Protein AF-A0A3P6DDL0-F1 (afdb_monomer_lite)

Secondary structure (DSSP, 8-state):
-----------------------------EEEE--EEEEE-TTS-EEEEE-SSS--EEEEGGG--SHHHHHHHHHHHHT-TT-----------SSS------

Sequence (102 aa):
MSCIRYGEGGKGMADGGCSVSSIEGVHDSYIVVISGRWIMYDTGDWDFKLDSDRMGRAVYAKLITSVEDLKRAIIESYGLVGMSVAVEMSYWLGEHGSCLCW

Structure (mmCIF, N/CA/C/O backbone):
data_AF-A0A3P6DDL0-F1
#
_entry.id   AF-A0A3P6DDL0-F1
#
loop_
_atom_site.group_PDB
_atom_site.id
_atom_site.type_symbol
_atom_site.label_atom_id
_atom_site.label_alt_id
_atom_site.label_comp_id
_atom_site.label_asym_id
_atom_site.label_entity_id
_atom_site.label_seq_id
_atom_site.pdbx_PDB_ins_code
_atom_site.Cartn_x
_atom_site.Cartn_y
_atom_site.Cartn_z
_atom_site.occupancy
_atom_site.B_iso_or_equiv
_atom_site.auth_seq_id
_atom_site.auth_comp_id
_atom_site.auth_asym_id
_atom_site.auth_atom_id
_atom_site.pdbx_PDB_model_num
ATOM 1 N N . MET A 1 1 ? 9.423 -41.107 -8.666 1.00 34.22 1 MET A N 1
ATOM 2 C CA . MET A 1 1 ? 8.170 -41.822 -9.013 1.00 34.22 1 MET A CA 1
ATOM 3 C C . MET A 1 1 ? 7.540 -41.139 -10.223 1.00 34.22 1 MET A C 1
ATOM 5 O O . MET A 1 1 ? 7.954 -40.032 -10.535 1.00 34.22 1 MET A O 1
ATOM 9 N N . SER A 1 2 ? 6.603 -41.798 -10.907 1.00 37.34 2 SER A N 1
ATOM 10 C CA . SER A 1 2 ? 5.844 -41.272 -12.060 1.00 37.34 2 SER A CA 1
ATOM 11 C C . SER A 1 2 ? 4.345 -41.279 -11.703 1.00 37.34 2 SER A C 1
ATOM 13 O O . SER A 1 2 ? 3.981 -41.941 -10.735 1.00 37.34 2 SER A O 1
ATOM 15 N N . CYS A 1 3 ? 3.419 -40.624 -12.404 1.00 36.41 3 CYS A N 1
ATOM 16 C CA . CYS A 1 3 ? 3.471 -39.977 -13.728 1.00 36.41 3 CYS A CA 1
ATOM 17 C C . CYS A 1 3 ? 2.780 -38.575 -13.643 1.00 36.41 3 CYS A C 1
ATOM 19 O O . CYS A 1 3 ? 2.974 -37.946 -12.611 1.00 36.41 3 CYS A O 1
ATOM 21 N N . ILE A 1 4 ? 2.070 -37.916 -14.579 1.00 38.78 4 ILE A N 1
ATOM 22 C CA . ILE A 1 4 ? 1.335 -38.221 -15.830 1.00 38.78 4 ILE A CA 1
ATOM 23 C C . ILE A 1 4 ? 1.471 -37.014 -16.794 1.00 38.78 4 ILE A C 1
ATOM 25 O O . ILE A 1 4 ? 1.610 -35.881 -16.344 1.00 38.78 4 ILE A O 1
ATOM 29 N N . ARG A 1 5 ? 1.398 -37.239 -18.118 1.00 44.91 5 ARG A N 1
ATOM 30 C CA . ARG A 1 5 ? 1.067 -36.197 -19.117 1.00 44.91 5 ARG A CA 1
ATOM 31 C C . ARG A 1 5 ? -0.402 -36.332 -19.522 1.00 44.91 5 ARG A C 1
ATOM 33 O O . ARG A 1 5 ? -0.843 -37.454 -19.754 1.00 44.91 5 ARG A O 1
ATOM 40 N N . TYR A 1 6 ? -1.087 -35.217 -19.753 1.00 37.88 6 TYR A N 1
ATOM 41 C CA . TYR A 1 6 ? -2.182 -35.170 -20.729 1.00 37.88 6 TYR A CA 1
ATOM 42 C C . TYR A 1 6 ? -1.668 -34.559 -22.034 1.00 37.88 6 TYR A C 1
ATOM 44 O O . TYR A 1 6 ? -0.701 -33.795 -22.024 1.00 37.88 6 TYR A O 1
ATOM 52 N N . GLY A 1 7 ? -2.289 -34.910 -23.158 1.00 37.75 7 GLY A N 1
ATOM 53 C CA . GLY A 1 7 ? -1.947 -34.337 -24.452 1.00 37.75 7 GLY A CA 1
ATOM 54 C C . GLY A 1 7 ? -2.881 -34.796 -25.564 1.00 37.75 7 GLY A C 1
ATOM 55 O O . GLY A 1 7 ? -3.273 -35.958 -25.615 1.00 37.75 7 GLY A O 1
ATOM 56 N N . GLU A 1 8 ? -3.163 -33.874 -26.476 1.00 39.97 8 GLU A N 1
ATOM 57 C CA . GLU A 1 8 ? -3.700 -34.126 -27.811 1.00 39.97 8 GLU A CA 1
ATOM 58 C C . GLU A 1 8 ? -2.810 -33.396 -28.829 1.00 39.97 8 GLU A C 1
ATOM 60 O O . GLU A 1 8 ? -2.149 -32.414 -28.490 1.00 39.97 8 GLU A O 1
ATOM 65 N N . GLY A 1 9 ? -2.764 -33.889 -30.069 1.00 36.38 9 GLY A N 1
ATOM 66 C CA . GLY A 1 9 ? -1.785 -33.459 -31.075 1.00 36.38 9 GLY A CA 1
ATOM 67 C C . GLY A 1 9 ? -0.522 -34.327 -31.043 1.00 36.38 9 GLY A C 1
ATOM 68 O O . GLY A 1 9 ? 0.276 -34.277 -30.112 1.00 36.38 9 GLY A O 1
ATOM 69 N N . GLY A 1 10 ? -0.361 -35.181 -32.056 1.00 37.81 10 GLY A N 1
ATOM 70 C CA . GLY A 1 10 ? 0.707 -36.183 -32.098 1.00 37.81 10 GLY A CA 1
ATOM 71 C C . GLY A 1 10 ? 1.898 -35.832 -32.996 1.00 37.81 10 GLY A C 1
ATOM 72 O O . GLY A 1 10 ? 1.894 -34.829 -33.702 1.00 37.81 10 GLY A O 1
ATOM 73 N N . LYS A 1 11 ? 2.838 -36.792 -33.047 1.00 41.75 11 LYS A N 1
ATOM 74 C CA . LYS A 1 11 ? 3.977 -36.937 -33.983 1.00 41.75 11 LYS A CA 1
ATOM 75 C C . LYS A 1 11 ? 5.277 -36.187 -33.634 1.00 41.75 11 LYS A C 1
ATOM 77 O O . LYS A 1 11 ? 5.423 -35.003 -33.898 1.00 41.75 11 LYS A O 1
ATOM 82 N N . GLY A 1 12 ? 6.289 -36.968 -33.236 1.00 37.31 12 GLY A N 1
ATOM 83 C CA . GLY A 1 12 ? 7.705 -36.626 -33.433 1.00 37.31 12 GLY A CA 1
ATOM 84 C C . GLY A 1 12 ? 8.404 -35.942 -32.259 1.00 37.31 12 GLY A C 1
ATOM 85 O O . GLY A 1 12 ? 8.797 -34.788 -32.370 1.00 37.31 12 GLY A O 1
ATOM 86 N N . MET A 1 13 ? 8.634 -36.674 -31.165 1.00 38.62 13 MET A N 1
ATOM 87 C CA . MET A 1 13 ? 9.568 -36.231 -30.127 1.00 38.62 13 MET A CA 1
ATOM 88 C C . MET A 1 13 ? 10.984 -36.663 -30.536 1.00 38.62 13 MET A C 1
ATOM 90 O O . MET A 1 13 ? 11.307 -37.845 -30.479 1.00 38.62 13 MET A O 1
ATOM 94 N N . ALA A 1 14 ? 11.784 -35.714 -31.021 1.00 42.19 14 ALA A N 1
ATOM 95 C CA . ALA A 1 14 ? 13.230 -35.869 -31.157 1.00 42.19 14 ALA A CA 1
ATOM 96 C C . ALA A 1 14 ? 13.902 -35.313 -29.895 1.00 42.19 14 ALA A C 1
ATOM 98 O O . ALA A 1 14 ? 13.415 -34.328 -29.336 1.00 42.19 14 ALA A O 1
ATOM 99 N N . ASP A 1 15 ? 15.022 -35.901 -29.474 1.00 47.34 15 ASP A N 1
ATOM 100 C CA . ASP A 1 15 ? 15.719 -35.553 -28.226 1.00 47.34 15 ASP A CA 1
ATOM 101 C C . ASP A 1 15 ? 16.551 -34.258 -28.338 1.00 47.34 15 ASP A C 1
ATOM 103 O O . ASP A 1 15 ? 17.739 -34.202 -28.016 1.00 47.34 15 ASP A O 1
ATOM 107 N N . GLY A 1 16 ? 15.912 -33.182 -28.802 1.00 42.97 16 GLY A N 1
ATOM 108 C CA . GLY A 1 16 ? 16.408 -31.822 -28.640 1.00 42.97 16 GLY A CA 1
ATOM 109 C C . GLY A 1 16 ? 16.289 -31.431 -27.172 1.00 42.97 16 GLY A C 1
ATOM 110 O O . GLY A 1 16 ? 15.189 -31.172 -26.687 1.00 42.97 16 GLY A O 1
ATOM 111 N N . GLY A 1 17 ? 17.414 -31.429 -26.455 1.00 40.47 17 GLY A N 1
ATOM 112 C CA . GLY A 1 17 ? 17.436 -31.096 -25.034 1.00 40.47 17 GLY A CA 1
ATOM 113 C C . GLY A 1 17 ? 16.827 -29.721 -24.767 1.00 40.47 17 GLY A C 1
ATOM 114 O O . GLY A 1 17 ? 17.103 -28.767 -25.493 1.00 40.47 17 GLY A O 1
ATOM 115 N N . CYS A 1 18 ? 16.022 -29.612 -23.706 1.00 38.03 18 CYS A N 1
ATOM 116 C CA . CYS A 1 18 ? 15.458 -28.340 -23.268 1.00 38.03 18 CYS A CA 1
ATOM 117 C C . CYS A 1 18 ? 16.564 -27.409 -22.757 1.00 38.03 18 CYS A C 1
ATOM 119 O O . CYS A 1 18 ? 16.779 -27.274 -21.551 1.00 38.03 18 CYS A O 1
ATOM 121 N N . SER A 1 19 ? 17.209 -26.692 -23.677 1.00 44.84 19 SER A N 1
ATOM 122 C CA . SER A 1 19 ? 17.639 -25.333 -23.397 1.00 44.84 19 SER A CA 1
ATOM 123 C C . SER A 1 19 ? 16.393 -24.565 -22.967 1.00 44.84 19 SER A C 1
ATOM 125 O O . SER A 1 19 ? 15.589 -24.150 -23.804 1.00 44.84 19 SER A O 1
ATOM 127 N N . VAL A 1 20 ? 16.212 -24.411 -21.656 1.00 44.56 20 VAL A N 1
ATOM 128 C CA . VAL A 1 20 ? 15.305 -23.406 -21.115 1.00 44.56 20 VAL A CA 1
ATOM 129 C C . VAL A 1 20 ? 15.925 -22.070 -21.497 1.00 44.56 20 VAL A C 1
ATOM 131 O O . VAL A 1 20 ? 16.752 -21.519 -20.775 1.00 44.56 20 VAL A O 1
ATOM 134 N N . SER A 1 21 ? 15.570 -21.578 -22.683 1.00 45.47 21 SER A N 1
ATOM 135 C CA . SER A 1 21 ? 15.692 -20.165 -22.992 1.00 45.47 21 SER A CA 1
ATOM 136 C C . SER A 1 21 ? 14.898 -19.454 -21.909 1.00 45.47 21 SER A C 1
ATOM 138 O O . SER A 1 21 ? 13.671 -19.589 -21.878 1.00 45.47 21 SER A O 1
ATOM 140 N N . SER A 1 22 ? 15.590 -18.771 -20.996 1.00 50.16 22 SER A N 1
ATOM 141 C CA . SER A 1 22 ? 14.949 -17.900 -20.022 1.00 50.16 22 SER A CA 1
ATOM 142 C C . SER A 1 22 ? 13.993 -17.002 -20.785 1.00 50.16 22 SER A C 1
ATOM 144 O O . SER A 1 22 ? 14.426 -16.165 -21.577 1.00 50.16 22 SER A O 1
ATOM 146 N N . ILE A 1 23 ? 12.689 -17.209 -20.593 1.00 52.81 23 ILE A N 1
ATOM 147 C CA . ILE A 1 23 ? 11.698 -16.266 -21.083 1.00 52.81 23 ILE A CA 1
ATOM 148 C C . ILE A 1 23 ? 11.827 -15.079 -20.139 1.00 52.81 23 ILE A C 1
ATOM 150 O O . ILE A 1 23 ? 11.115 -14.978 -19.143 1.00 52.81 23 ILE A O 1
ATOM 154 N N . GLU A 1 24 ? 12.768 -14.189 -20.456 1.00 52.00 24 GLU A N 1
ATOM 155 C CA . GLU A 1 24 ? 12.824 -12.822 -19.943 1.00 52.00 24 GLU A CA 1
ATOM 156 C C . GLU A 1 24 ? 11.655 -12.035 -20.549 1.00 52.00 24 GLU A C 1
ATOM 158 O O . GLU A 1 24 ? 11.804 -11.014 -21.219 1.00 52.00 24 GLU A O 1
ATOM 163 N N . GLY A 1 25 ? 10.444 -12.544 -20.306 1.00 47.00 25 GLY A N 1
ATOM 164 C CA . GLY A 1 25 ? 9.244 -11.749 -20.330 1.00 47.00 25 GLY A CA 1
ATOM 165 C C . GLY A 1 25 ? 9.468 -10.663 -19.297 1.00 47.00 25 GLY A C 1
ATOM 166 O O . GLY A 1 25 ? 9.443 -10.918 -18.092 1.00 47.00 25 GLY A O 1
ATOM 167 N N . VAL A 1 26 ? 9.739 -9.455 -19.784 1.00 55.53 26 VAL A N 1
ATOM 168 C CA . VAL A 1 26 ? 9.833 -8.242 -18.977 1.00 5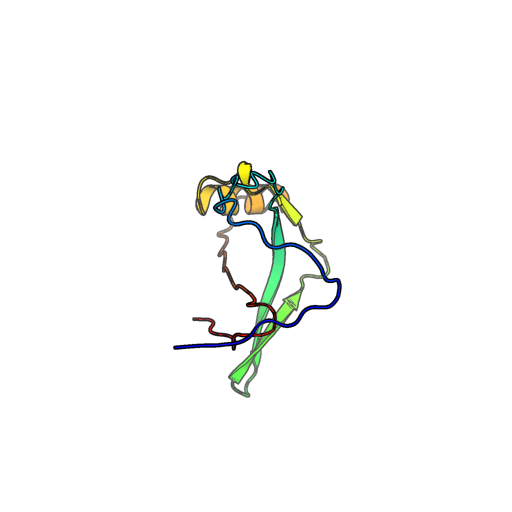5.53 26 VAL A CA 1
ATOM 169 C C . VAL A 1 26 ? 8.412 -7.892 -18.533 1.00 55.53 26 VAL A C 1
ATOM 171 O O . VAL A 1 26 ? 7.800 -6.935 -18.995 1.00 55.53 26 VAL A O 1
ATOM 174 N N . HIS A 1 27 ? 7.854 -8.741 -17.672 1.00 64.75 27 HIS A N 1
ATOM 175 C CA . HIS A 1 27 ? 6.525 -8.594 -17.119 1.00 64.75 27 HIS A CA 1
ATOM 176 C C . HIS A 1 27 ? 6.539 -7.379 -16.197 1.00 64.75 27 HIS A C 1
ATOM 178 O O . HIS A 1 27 ? 7.301 -7.304 -15.230 1.00 64.75 27 HIS A O 1
ATOM 184 N N . ASP A 1 28 ? 5.721 -6.391 -16.539 1.00 81.19 28 ASP A N 1
ATOM 185 C CA . ASP A 1 28 ? 5.576 -5.180 -15.753 1.00 81.19 28 ASP A CA 1
ATOM 186 C C . ASP A 1 28 ? 4.735 -5.481 -14.511 1.00 81.19 28 ASP A C 1
ATOM 188 O O . ASP A 1 28 ? 3.510 -5.407 -14.516 1.00 81.19 28 ASP A O 1
ATOM 192 N N . SER A 1 29 ? 5.424 -5.875 -13.441 1.00 84.12 29 SER A N 1
ATOM 193 C CA . SER A 1 29 ? 4.827 -6.098 -12.128 1.00 84.12 29 SER A CA 1
ATOM 194 C C . SER A 1 29 ? 4.401 -4.777 -11.486 1.00 84.12 29 SER A C 1
ATOM 196 O O . SER A 1 29 ? 5.175 -3.815 -11.424 1.00 84.12 29 SER A O 1
ATOM 198 N N . TYR A 1 30 ? 3.188 -4.757 -10.936 1.00 88.12 30 TYR A N 1
ATOM 199 C CA . TYR A 1 30 ? 2.637 -3.631 -10.186 1.00 88.12 30 TYR A CA 1
ATOM 200 C C . TYR A 1 30 ? 2.224 -4.075 -8.785 1.00 88.12 30 TYR A C 1
ATOM 202 O O . TYR A 1 30 ? 1.616 -5.129 -8.608 1.00 88.12 30 TYR A O 1
ATOM 210 N N . ILE A 1 31 ? 2.518 -3.237 -7.795 1.00 88.00 31 ILE A N 1
ATOM 211 C CA . ILE A 1 31 ? 2.008 -3.362 -6.433 1.00 88.00 31 ILE A CA 1
ATOM 212 C C . ILE A 1 31 ? 0.696 -2.577 -6.385 1.00 88.00 31 ILE A C 1
ATOM 214 O O . ILE A 1 31 ? 0.691 -1.353 -6.545 1.00 88.00 31 ILE A O 1
ATOM 218 N N . VAL A 1 32 ? -0.424 -3.275 -6.203 1.00 87.94 32 VAL A N 1
ATOM 219 C CA . VAL A 1 32 ? -1.737 -2.640 -6.040 1.00 87.94 32 VAL A CA 1
ATOM 220 C C . VAL A 1 32 ? -1.882 -2.210 -4.584 1.00 87.94 32 VAL A C 1
ATOM 222 O O . VAL A 1 32 ? -1.853 -3.039 -3.680 1.00 87.94 32 VAL A O 1
ATOM 225 N N . VAL A 1 33 ? -2.033 -0.907 -4.356 1.00 88.25 33 VAL A N 1
ATOM 226 C CA . VAL A 1 33 ? -2.212 -0.317 -3.027 1.00 88.25 33 VAL A CA 1
ATOM 227 C C . VAL A 1 33 ? -3.670 0.075 -2.859 1.00 88.25 33 VAL A C 1
ATOM 229 O O . VAL A 1 33 ? -4.178 0.948 -3.569 1.00 88.25 33 VAL A O 1
ATOM 232 N N . ILE A 1 34 ? -4.323 -0.542 -1.881 1.00 88.31 34 ILE A N 1
ATOM 233 C CA . ILE A 1 34 ? -5.728 -0.324 -1.546 1.00 88.31 34 ILE A CA 1
ATOM 234 C C . ILE A 1 34 ? -5.788 0.245 -0.130 1.00 88.31 34 ILE A C 1
ATOM 236 O O . ILE A 1 34 ? -5.171 -0.295 0.784 1.00 88.31 34 ILE A O 1
ATOM 240 N N . SER A 1 35 ? -6.508 1.350 0.046 1.00 86.62 35 SER A N 1
ATOM 241 C CA . SER A 1 35 ? -6.737 1.939 1.367 1.00 86.62 35 SER A CA 1
ATOM 242 C C . SER A 1 35 ? -8.058 1.444 1.958 1.00 86.62 35 SER A C 1
ATOM 244 O O . SER A 1 35 ? -9.007 1.126 1.241 1.00 86.62 35 SER A O 1
ATOM 246 N N . GLY A 1 36 ? -8.090 1.322 3.280 1.00 87.56 36 GLY A N 1
ATOM 247 C CA . GLY A 1 36 ? -9.195 0.731 4.022 1.00 87.56 36 GLY A CA 1
ATOM 248 C C . GLY A 1 36 ? -8.813 0.506 5.480 1.00 87.56 36 GLY A C 1
ATOM 249 O O . GLY A 1 36 ? -7.786 1.005 5.946 1.00 87.56 36 GLY A O 1
ATOM 250 N N . ARG A 1 37 ? -9.641 -0.248 6.201 1.00 87.00 37 ARG A N 1
ATOM 251 C CA . ARG A 1 37 ? -9.399 -0.632 7.595 1.00 87.00 37 ARG A CA 1
ATOM 252 C C . ARG A 1 37 ? -9.761 -2.092 7.840 1.00 87.00 37 ARG A C 1
ATOM 254 O O . ARG A 1 37 ? -10.849 -2.532 7.467 1.00 87.00 37 ARG A O 1
ATOM 261 N N . TRP A 1 38 ? -8.875 -2.800 8.533 1.00 88.12 38 TRP A N 1
ATOM 262 C CA . TRP A 1 38 ? -9.210 -4.063 9.180 1.00 88.12 38 TRP A CA 1
ATOM 263 C C . TRP A 1 38 ? -10.238 -3.823 10.296 1.00 88.12 38 TRP A C 1
ATOM 265 O O . TRP A 1 38 ? -10.146 -2.845 11.043 1.00 88.12 38 TRP A O 1
ATOM 275 N N . ILE A 1 39 ? -11.217 -4.715 10.404 1.00 92.06 39 ILE A N 1
ATOM 276 C CA . ILE A 1 39 ? -12.226 -4.757 11.463 1.00 92.06 39 ILE A CA 1
ATOM 277 C C . ILE A 1 39 ? -12.266 -6.186 11.995 1.00 92.06 39 ILE A C 1
ATOM 279 O O . ILE A 1 39 ? -12.534 -7.107 11.229 1.00 92.06 39 ILE A O 1
ATOM 283 N N . MET A 1 40 ? -12.024 -6.350 13.296 1.00 94.31 40 MET A N 1
ATOM 284 C CA . MET A 1 40 ? -12.382 -7.564 14.028 1.00 94.31 40 MET A CA 1
ATOM 285 C C . MET A 1 40 ? -13.827 -7.416 14.522 1.00 94.31 40 MET A C 1
ATOM 287 O O . MET A 1 40 ? -14.187 -6.361 15.053 1.00 94.31 40 MET A O 1
ATOM 291 N N . TYR A 1 41 ? -14.644 -8.449 14.351 1.00 93.75 41 TYR A N 1
ATOM 292 C CA . TYR A 1 41 ? -15.980 -8.548 14.943 1.00 93.75 41 TYR A CA 1
ATOM 293 C C . TYR A 1 41 ? -15.938 -9.298 16.282 1.00 93.75 41 TYR A C 1
ATOM 295 O O . TYR A 1 41 ? -15.017 -10.070 16.537 1.00 93.75 41 TYR A O 1
ATOM 303 N N . ASP A 1 42 ? -16.973 -9.144 17.114 1.00 95.56 42 ASP A N 1
ATOM 304 C CA . ASP A 1 42 ? -17.084 -9.826 18.420 1.00 95.56 42 ASP A CA 1
ATOM 305 C C . ASP A 1 42 ? -17.100 -11.370 18.314 1.00 95.56 42 ASP A C 1
ATOM 307 O O . ASP A 1 42 ? -16.897 -12.071 19.303 1.00 95.56 42 ASP A O 1
ATOM 311 N N . THR A 1 43 ? -17.325 -11.912 17.112 1.00 94.12 43 THR A N 1
ATOM 312 C CA . THR A 1 43 ? -17.210 -13.341 16.775 1.00 94.12 43 THR A CA 1
ATOM 313 C C . THR A 1 43 ? -15.765 -13.831 16.626 1.00 94.12 43 THR A C 1
ATOM 315 O O . THR A 1 43 ? -15.537 -15.039 16.600 1.00 94.12 43 THR A O 1
ATOM 318 N N . GLY A 1 44 ? -14.792 -12.919 16.523 1.00 92.81 44 GLY A N 1
ATOM 319 C CA . GLY A 1 44 ? -13.395 -13.199 16.174 1.00 92.81 44 GLY A CA 1
ATOM 320 C C . GLY A 1 44 ? -13.090 -13.143 14.670 1.00 92.81 44 GLY A C 1
ATOM 321 O O . GLY A 1 44 ? -11.925 -13.253 14.289 1.00 92.81 44 GLY A O 1
ATOM 322 N N . ASP A 1 45 ? -14.103 -12.949 13.818 1.00 92.69 45 ASP A N 1
ATOM 323 C CA . ASP A 1 45 ? -13.929 -12.805 12.368 1.00 92.69 45 ASP A CA 1
ATOM 324 C C . ASP A 1 45 ? -13.251 -11.473 12.006 1.00 92.69 45 ASP A C 1
ATOM 326 O O . ASP A 1 45 ? -13.502 -10.446 12.643 1.00 92.69 45 ASP A O 1
ATOM 330 N N . TRP A 1 46 ? -12.449 -11.472 10.937 1.00 90.81 46 TRP A N 1
ATOM 331 C CA . TRP A 1 46 ? -11.801 -10.277 10.386 1.00 90.81 46 TRP A CA 1
ATOM 332 C C . TRP A 1 46 ? -12.315 -9.934 8.984 1.00 90.81 46 TRP A C 1
ATOM 334 O O . TRP A 1 46 ? -12.541 -10.813 8.154 1.00 90.81 46 TRP A O 1
ATOM 344 N N . ASP A 1 47 ? -12.441 -8.638 8.707 1.00 90.62 47 ASP A N 1
ATOM 345 C CA . ASP A 1 47 ? -12.920 -8.079 7.438 1.00 90.62 47 ASP A CA 1
ATOM 346 C C . ASP A 1 47 ? -12.147 -6.792 7.097 1.00 90.62 47 ASP A C 1
ATOM 348 O O . ASP A 1 47 ? -11.842 -5.991 7.985 1.00 90.62 47 ASP A O 1
ATOM 352 N N . PHE A 1 48 ? -11.815 -6.587 5.820 1.00 87.00 48 PHE A N 1
ATOM 353 C CA . PHE A 1 48 ? -11.094 -5.405 5.341 1.00 87.00 48 PHE A CA 1
ATOM 354 C C . PHE A 1 48 ? -12.040 -4.479 4.577 1.00 87.00 48 PHE A C 1
ATOM 356 O O . PHE A 1 48 ? -12.331 -4.680 3.394 1.00 87.00 48 PHE A O 1
ATOM 363 N N . LYS A 1 49 ? -12.504 -3.417 5.241 1.00 90.25 49 LYS A N 1
ATOM 364 C CA . LYS A 1 49 ? -13.420 -2.454 4.620 1.00 90.25 49 LYS A CA 1
ATOM 365 C C . LYS A 1 49 ? -12.644 -1.380 3.881 1.00 90.25 49 LYS A C 1
ATOM 367 O O . LYS A 1 49 ? -11.903 -0.612 4.496 1.00 90.25 49 LYS A O 1
ATOM 372 N N . LEU A 1 50 ? -12.856 -1.339 2.569 1.00 89.62 50 LEU A N 1
ATOM 373 C CA . LEU A 1 50 ? -12.296 -0.345 1.657 1.00 89.62 50 LEU A CA 1
ATOM 374 C C . LEU A 1 50 ? -12.657 1.081 2.093 1.00 89.62 50 LEU A C 1
ATOM 376 O O . LEU A 1 50 ? -13.777 1.339 2.540 1.00 89.62 50 LEU A O 1
ATOM 380 N N . ASP A 1 51 ? -11.717 2.004 1.919 1.00 87.81 51 ASP A N 1
ATOM 381 C CA . ASP A 1 51 ? -11.972 3.440 2.003 1.00 87.81 51 ASP A CA 1
ATOM 382 C C . ASP A 1 51 ? -12.654 3.882 0.693 1.00 87.81 51 ASP A C 1
ATOM 384 O O . ASP A 1 51 ? -12.064 3.802 -0.385 1.00 87.81 51 ASP A O 1
ATOM 388 N N . SER A 1 52 ? -13.923 4.296 0.773 1.00 86.75 52 SER A N 1
ATOM 389 C CA . SER A 1 52 ? -14.719 4.727 -0.387 1.00 86.75 52 SER A CA 1
ATOM 390 C C . SER A 1 52 ? -14.208 6.013 -1.029 1.00 86.75 52 SER A C 1
ATOM 392 O O . SER A 1 52 ? -14.433 6.244 -2.218 1.00 86.75 52 SER A O 1
ATOM 394 N N . ASP A 1 53 ? -13.529 6.842 -0.243 1.00 87.94 53 ASP A N 1
ATOM 395 C CA . ASP A 1 53 ? -13.183 8.214 -0.598 1.00 87.94 53 ASP A CA 1
ATOM 396 C C . ASP A 1 53 ? -11.754 8.267 -1.174 1.00 87.94 53 ASP A C 1
ATOM 398 O O . ASP A 1 53 ? -11.353 9.235 -1.828 1.00 87.94 53 ASP A O 1
ATOM 402 N N . ARG A 1 54 ? -10.986 7.185 -0.983 1.00 85.31 54 ARG A N 1
ATOM 403 C CA . ARG A 1 54 ? -9.616 7.006 -1.464 1.00 85.31 54 ARG A CA 1
ATOM 404 C C . ARG A 1 54 ? -9.527 5.890 -2.504 1.00 85.31 54 ARG A C 1
ATOM 406 O O . ARG A 1 54 ? -9.247 4.733 -2.201 1.00 85.31 54 ARG A O 1
ATOM 413 N N . MET A 1 55 ? -9.656 6.271 -3.775 1.00 87.56 55 MET A N 1
ATOM 414 C CA . MET A 1 55 ? -9.346 5.381 -4.902 1.00 87.56 55 MET A CA 1
ATOM 415 C C . MET A 1 55 ? -7.970 4.720 -4.737 1.00 87.56 55 MET A C 1
ATOM 417 O O . MET A 1 55 ? -7.008 5.401 -4.377 1.00 87.56 55 MET A O 1
ATOM 421 N N . GLY A 1 56 ? -7.863 3.436 -5.092 1.00 88.94 56 GLY A N 1
ATOM 422 C CA . GLY A 1 56 ? -6.603 2.688 -5.080 1.00 88.94 56 GLY A CA 1
ATOM 423 C C . GLY A 1 56 ? -5.501 3.276 -5.978 1.00 88.94 56 GLY A C 1
ATOM 424 O O . GLY A 1 56 ? -5.709 4.210 -6.762 1.00 88.94 56 GLY A O 1
ATOM 425 N N . ARG A 1 57 ? -4.297 2.708 -5.873 1.00 89.38 57 ARG A N 1
ATOM 426 C CA . ARG A 1 57 ? -3.118 3.064 -6.684 1.00 89.38 57 ARG A CA 1
ATOM 427 C C . ARG A 1 57 ? -2.447 1.803 -7.226 1.00 89.38 57 ARG A C 1
ATOM 429 O O . ARG A 1 57 ? -2.487 0.759 -6.585 1.00 89.38 57 ARG A O 1
ATOM 436 N N . ALA A 1 58 ? -1.779 1.921 -8.369 1.00 89.56 58 ALA A N 1
ATOM 437 C CA . ALA A 1 58 ? -0.846 0.915 -8.867 1.00 89.56 58 ALA A CA 1
ATOM 438 C C . ALA A 1 58 ? 0.565 1.517 -8.857 1.00 89.56 58 ALA A C 1
ATOM 440 O O . ALA A 1 58 ? 0.815 2.525 -9.517 1.00 89.56 58 ALA A O 1
ATOM 441 N N . VAL A 1 59 ? 1.474 0.919 -8.090 1.00 88.19 59 VAL A N 1
ATOM 442 C CA . VAL A 1 59 ? 2.875 1.342 -7.979 1.00 88.19 59 VAL A CA 1
ATOM 443 C C . VAL A 1 59 ? 3.727 0.406 -8.831 1.00 88.19 59 VAL A C 1
ATOM 445 O O . VAL A 1 59 ? 3.653 -0.811 -8.682 1.00 88.19 59 VAL A O 1
ATOM 448 N N . TYR A 1 60 ? 4.525 0.951 -9.747 1.00 89.25 60 TYR A N 1
ATOM 449 C CA . TYR A 1 60 ? 5.354 0.146 -10.646 1.00 89.25 60 TYR A CA 1
ATOM 450 C C . TYR A 1 60 ? 6.527 -0.479 -9.884 1.00 89.25 60 TYR A C 1
ATOM 452 O O . TYR A 1 60 ? 7.397 0.236 -9.383 1.00 89.25 60 TYR A O 1
ATOM 460 N N . ALA A 1 61 ? 6.563 -1.811 -9.785 1.00 87.88 61 ALA A N 1
ATOM 461 C CA . ALA A 1 61 ? 7.438 -2.503 -8.836 1.00 87.88 61 ALA A CA 1
ATOM 462 C C . ALA A 1 61 ? 8.936 -2.283 -9.115 1.00 87.88 61 ALA A C 1
ATOM 464 O O . ALA A 1 61 ? 9.731 -2.260 -8.182 1.00 87.88 61 ALA A O 1
ATOM 465 N N . LYS A 1 62 ? 9.327 -2.036 -10.375 1.00 88.31 62 LYS A N 1
ATOM 466 C CA . LYS A 1 62 ? 10.729 -1.762 -10.756 1.00 88.31 62 LYS A CA 1
ATOM 467 C C . LYS A 1 62 ? 11.293 -0.456 -10.174 1.00 88.31 62 LYS A C 1
ATOM 469 O O . LYS A 1 62 ? 12.503 -0.264 -10.212 1.00 88.31 62 LYS A O 1
ATOM 474 N N . LEU A 1 63 ? 10.443 0.435 -9.655 1.00 85.31 63 LEU A N 1
ATOM 475 C CA . LEU A 1 63 ? 10.852 1.677 -8.982 1.00 85.31 63 LEU A CA 1
ATOM 476 C C . LEU A 1 63 ? 10.983 1.520 -7.456 1.00 85.31 63 LEU A C 1
ATOM 478 O O . LEU A 1 63 ? 11.364 2.470 -6.778 1.00 85.31 63 LEU A O 1
ATOM 482 N N . ILE A 1 64 ? 10.647 0.347 -6.911 1.00 90.19 64 ILE A N 1
ATOM 483 C CA . ILE A 1 64 ? 10.598 0.079 -5.474 1.00 90.19 64 ILE A CA 1
ATOM 484 C C . ILE A 1 64 ? 11.753 -0.849 -5.096 1.00 90.19 64 ILE A C 1
ATOM 486 O O . ILE A 1 64 ? 11.700 -2.056 -5.315 1.00 90.19 64 ILE A O 1
ATOM 490 N N . THR A 1 65 ? 12.803 -0.276 -4.508 1.00 90.62 65 THR A N 1
ATOM 491 C CA . THR A 1 65 ? 13.990 -1.019 -4.050 1.00 90.62 65 THR A CA 1
ATOM 492 C C . THR A 1 65 ? 13.902 -1.502 -2.601 1.00 90.62 65 THR A C 1
ATOM 494 O O . THR A 1 65 ? 14.696 -2.345 -2.188 1.00 90.62 65 THR A O 1
ATOM 497 N N . SER A 1 66 ? 12.944 -0.998 -1.820 1.00 90.12 66 SER A N 1
ATOM 498 C CA . SER A 1 66 ? 12.738 -1.367 -0.417 1.00 90.12 66 SER A CA 1
ATOM 499 C C . SER A 1 66 ? 11.295 -1.125 0.047 1.00 90.12 66 SER A C 1
ATOM 501 O O . SER A 1 66 ? 10.527 -0.400 -0.588 1.00 90.12 66 SER A O 1
ATOM 503 N N . VAL A 1 67 ? 10.937 -1.684 1.208 1.00 88.62 67 VAL A N 1
ATOM 504 C CA . VAL A 1 67 ? 9.642 -1.428 1.870 1.00 88.62 67 VAL A CA 1
ATOM 505 C C . VAL A 1 67 ? 9.473 0.054 2.241 1.00 88.62 67 VAL A C 1
ATOM 507 O O . VAL A 1 6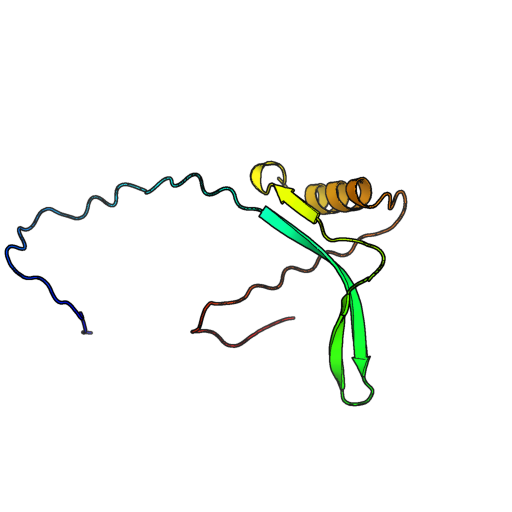7 ? 8.359 0.572 2.199 1.00 88.62 67 VAL A O 1
ATOM 510 N N . GLU A 1 68 ? 10.560 0.770 2.542 1.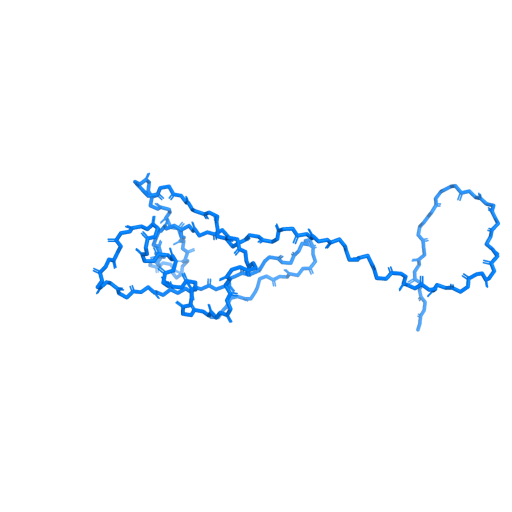00 91.06 68 GLU A N 1
ATOM 511 C CA . GLU A 1 68 ? 10.499 2.205 2.851 1.00 91.06 68 GLU A CA 1
ATOM 512 C C . GLU A 1 68 ? 10.309 3.069 1.593 1.00 91.06 68 GLU A C 1
ATOM 514 O O . GLU A 1 68 ? 9.643 4.102 1.659 1.00 91.06 68 GLU A O 1
ATOM 519 N N . ASP A 1 69 ? 10.796 2.628 0.426 1.00 91.62 69 ASP A N 1
ATOM 520 C CA . ASP A 1 69 ? 10.466 3.264 -0.859 1.00 91.62 69 ASP A CA 1
ATOM 521 C C . ASP A 1 69 ? 8.979 3.098 -1.193 1.00 91.62 69 ASP A C 1
ATOM 523 O O . ASP A 1 69 ? 8.336 4.052 -1.634 1.00 91.62 69 ASP A O 1
ATOM 527 N N . LEU A 1 70 ? 8.409 1.918 -0.913 1.00 90.69 70 LEU A N 1
ATOM 528 C CA . LEU A 1 70 ? 6.975 1.667 -1.067 1.00 90.69 70 LEU A CA 1
ATOM 529 C C . LEU A 1 70 ? 6.147 2.544 -0.122 1.00 90.69 70 LEU A C 1
ATOM 531 O O . LEU A 1 70 ? 5.239 3.237 -0.576 1.00 90.69 70 LEU A O 1
ATOM 535 N N . LYS A 1 71 ? 6.479 2.576 1.176 1.00 91.31 71 LYS A N 1
ATOM 536 C CA . LYS A 1 71 ? 5.814 3.455 2.155 1.00 91.31 71 LYS A CA 1
ATOM 537 C C . LYS A 1 71 ? 5.886 4.923 1.740 1.00 91.31 71 LYS A C 1
ATOM 539 O O . LYS A 1 71 ? 4.868 5.606 1.799 1.00 91.31 71 LYS A O 1
ATOM 544 N N . ARG A 1 72 ? 7.049 5.399 1.277 1.00 90.62 72 ARG A N 1
ATOM 545 C CA . ARG A 1 72 ? 7.228 6.772 0.781 1.00 90.62 72 ARG A CA 1
ATOM 546 C C . ARG A 1 72 ? 6.326 7.058 -0.424 1.00 90.62 72 ARG A C 1
ATOM 548 O O . ARG A 1 72 ? 5.569 8.023 -0.381 1.00 90.62 72 ARG A O 1
ATOM 555 N N . ALA A 1 73 ? 6.308 6.179 -1.427 1.00 90.31 73 ALA A N 1
ATOM 556 C CA . ALA A 1 73 ? 5.423 6.309 -2.588 1.00 90.31 73 ALA A CA 1
ATOM 557 C C . ALA A 1 73 ? 3.924 6.291 -2.208 1.00 90.31 73 ALA A C 1
ATOM 559 O O . ALA A 1 73 ? 3.115 6.992 -2.821 1.00 90.31 73 ALA A O 1
ATOM 560 N N . ILE A 1 74 ? 3.533 5.533 -1.177 1.00 90.31 74 ILE A N 1
ATOM 561 C CA . ILE A 1 74 ? 2.162 5.533 -0.636 1.00 90.31 74 ILE A CA 1
ATOM 562 C C . ILE A 1 74 ? 1.857 6.862 0.074 1.00 90.31 74 ILE A C 1
ATOM 564 O O . ILE A 1 74 ? 0.830 7.478 -0.203 1.00 90.31 74 ILE A O 1
ATOM 568 N N . ILE A 1 75 ? 2.754 7.341 0.940 1.00 91.00 75 ILE A N 1
ATOM 569 C CA . ILE A 1 75 ? 2.613 8.630 1.638 1.00 91.00 75 ILE A CA 1
ATOM 570 C C . ILE A 1 75 ? 2.458 9.779 0.633 1.00 91.00 75 ILE A C 1
ATOM 572 O O . ILE A 1 75 ? 1.549 10.596 0.777 1.00 91.00 75 ILE A O 1
ATOM 576 N N . GLU A 1 76 ? 3.284 9.810 -0.412 1.00 90.00 76 GLU A N 1
ATOM 577 C CA . GLU A 1 76 ? 3.237 10.820 -1.474 1.00 90.00 76 GLU A CA 1
ATOM 578 C C . GLU A 1 76 ? 1.943 10.724 -2.307 1.00 90.00 76 GLU A C 1
ATOM 580 O O . GLU A 1 76 ? 1.246 11.723 -2.480 1.00 90.00 76 GLU A O 1
ATOM 585 N N . SER A 1 77 ? 1.554 9.526 -2.766 1.00 88.25 77 SER A N 1
ATOM 586 C CA . SER A 1 77 ? 0.390 9.323 -3.659 1.00 88.25 77 SER A CA 1
ATOM 587 C C . SER A 1 77 ? -0.996 9.457 -3.004 1.00 88.25 77 SER A C 1
ATOM 589 O O . SER A 1 77 ? -2.012 9.495 -3.717 1.00 88.25 77 SER A O 1
ATOM 591 N N . TYR A 1 78 ? -1.042 9.553 -1.671 1.00 88.62 78 TYR A N 1
ATOM 592 C CA . TYR A 1 78 ? -2.241 9.842 -0.874 1.00 88.62 78 TYR A CA 1
ATOM 593 C C . TYR A 1 78 ? -2.121 11.125 -0.017 1.00 88.62 78 TYR A C 1
ATOM 595 O O . TYR A 1 78 ? -3.052 11.443 0.720 1.00 88.62 78 TYR A O 1
ATOM 603 N N . GLY A 1 79 ? -1.012 11.874 -0.100 1.00 89.56 79 GLY A N 1
ATOM 604 C CA . GLY A 1 79 ? -0.819 13.145 0.621 1.00 89.56 79 GLY A CA 1
ATOM 605 C C . GLY A 1 79 ? -0.649 13.023 2.145 1.00 89.56 79 GLY A C 1
ATOM 606 O O . GLY A 1 79 ? -0.919 13.976 2.873 1.00 89.56 79 GLY A O 1
ATOM 607 N N . LEU A 1 80 ? -0.210 11.867 2.650 1.00 86.62 80 LEU A N 1
ATOM 608 C CA . LEU A 1 80 ? -0.223 11.497 4.076 1.00 86.62 80 LEU A CA 1
ATOM 609 C C . LEU A 1 80 ? 1.015 11.997 4.846 1.00 86.62 80 LEU A C 1
ATOM 611 O O . LEU A 1 80 ? 1.597 11.273 5.655 1.00 86.62 80 LEU A O 1
ATOM 615 N N . VAL A 1 81 ? 1.467 13.219 4.560 1.00 85.50 81 VAL A N 1
ATOM 616 C CA . VAL A 1 81 ? 2.727 13.766 5.090 1.00 85.50 81 VAL A CA 1
ATOM 617 C C . VAL A 1 81 ? 2.699 13.807 6.623 1.00 85.50 81 VAL A C 1
ATOM 619 O O . VAL A 1 81 ? 1.812 14.406 7.225 1.00 85.50 81 VAL A O 1
ATOM 622 N N . GLY A 1 82 ? 3.686 13.166 7.255 1.00 81.94 82 GLY A N 1
ATOM 623 C CA . GLY A 1 82 ? 3.785 13.047 8.714 1.00 81.94 82 GLY A CA 1
ATOM 624 C C . GLY A 1 82 ? 2.989 11.888 9.332 1.00 81.94 82 GLY A C 1
ATOM 625 O O . GLY A 1 82 ? 3.083 11.681 10.540 1.00 81.94 82 GLY A O 1
ATOM 626 N N . MET A 1 83 ? 2.242 11.109 8.542 1.00 84.94 83 MET A N 1
ATOM 627 C CA . MET A 1 83 ? 1.571 9.895 9.019 1.00 84.94 83 MET A CA 1
ATOM 628 C C . MET A 1 83 ? 2.487 8.669 8.921 1.00 84.94 83 MET A C 1
ATOM 630 O O . MET A 1 83 ? 3.266 8.529 7.980 1.00 84.94 83 MET A O 1
ATOM 634 N N . SER A 1 84 ? 2.345 7.738 9.868 1.00 80.62 84 SER A N 1
ATOM 635 C CA . SER A 1 84 ? 2.927 6.398 9.744 1.00 80.62 84 SER A CA 1
ATOM 636 C C . SER A 1 84 ? 2.049 5.523 8.847 1.00 80.62 84 SER A C 1
ATOM 638 O O . SER A 1 84 ? 0.823 5.542 8.976 1.00 80.62 84 SER A O 1
ATOM 640 N N . VAL A 1 85 ? 2.671 4.740 7.963 1.00 83.44 85 VAL A N 1
ATOM 641 C CA . VAL A 1 85 ? 1.99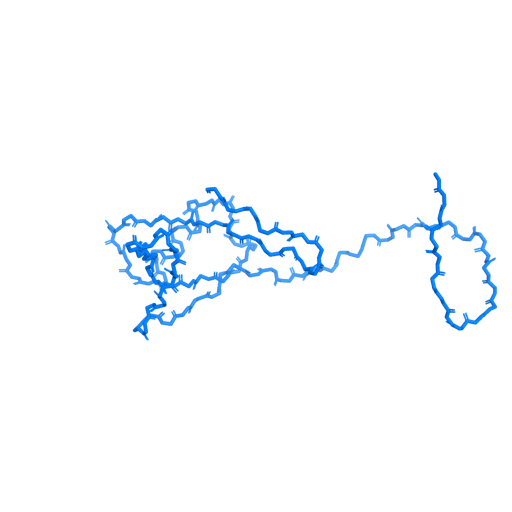3 3.783 7.079 1.00 83.44 85 VAL A CA 1
ATOM 642 C C . VAL A 1 85 ? 2.508 2.377 7.375 1.00 83.44 85 VAL A C 1
ATOM 644 O O . VAL A 1 85 ? 3.678 2.064 7.144 1.00 83.44 85 VAL A O 1
ATOM 647 N N . ALA A 1 86 ? 1.614 1.524 7.873 1.00 81.50 86 ALA A N 1
ATOM 648 C CA . ALA A 1 86 ? 1.815 0.081 7.869 1.00 81.50 86 ALA A CA 1
ATOM 649 C C . ALA A 1 86 ? 1.561 -0.462 6.455 1.00 81.50 86 ALA A C 1
ATOM 651 O O . ALA A 1 86 ? 0.656 0.004 5.763 1.00 81.50 86 ALA A O 1
ATOM 652 N N . VAL A 1 87 ? 2.358 -1.443 6.034 1.00 76.94 87 VAL A N 1
ATOM 653 C CA . VAL A 1 87 ? 2.172 -2.169 4.773 1.00 76.94 87 VAL A CA 1
ATOM 654 C C . VAL A 1 87 ? 2.221 -3.654 5.092 1.00 76.94 87 VAL A C 1
ATOM 656 O O . VAL A 1 87 ? 3.202 -4.133 5.655 1.00 76.94 87 VAL A O 1
ATOM 659 N N . GLU A 1 88 ? 1.154 -4.356 4.735 1.00 77.00 88 GLU A N 1
ATOM 660 C CA . GLU A 1 88 ? 1.019 -5.808 4.829 1.00 77.00 88 GLU A CA 1
ATOM 66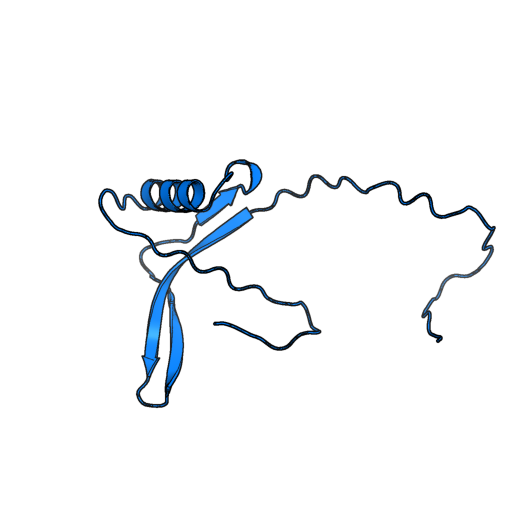1 C C . GLU A 1 88 ? 1.172 -6.408 3.420 1.00 77.00 88 GLU A C 1
ATOM 6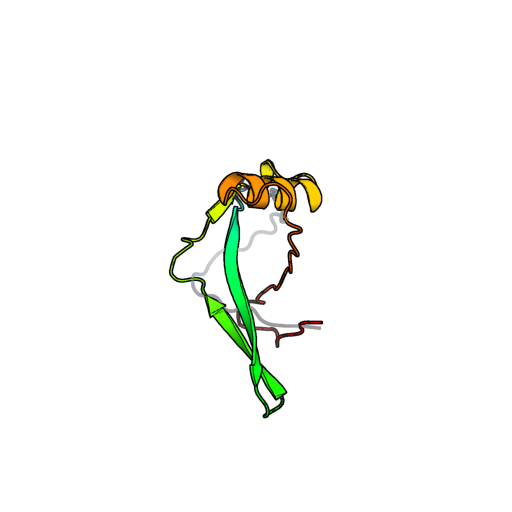63 O O . GLU A 1 88 ? 0.834 -5.757 2.429 1.00 77.00 88 GLU A O 1
ATOM 668 N N . MET A 1 89 ? 1.695 -7.631 3.310 1.00 73.31 89 MET A N 1
ATOM 669 C CA . MET A 1 89 ? 1.849 -8.336 2.031 1.00 73.31 89 MET A CA 1
ATOM 670 C C . MET A 1 89 ? 1.200 -9.719 2.088 1.00 73.31 89 MET A C 1
ATOM 672 O O . MET A 1 89 ? 1.855 -10.721 2.371 1.00 73.31 89 MET A O 1
ATOM 676 N N . SER A 1 90 ? -0.089 -9.774 1.770 1.00 71.06 90 SER A N 1
ATOM 677 C CA . SER A 1 90 ? -0.826 -11.019 1.553 1.00 71.06 90 SER A CA 1
ATOM 678 C C . SER A 1 90 ? -0.612 -11.516 0.110 1.00 71.06 90 SER A C 1
ATOM 680 O O . SER A 1 90 ? -0.576 -10.720 -0.830 1.00 71.06 90 SER A O 1
ATOM 682 N N . TYR A 1 91 ? -0.493 -12.831 -0.092 1.00 68.31 91 TYR A N 1
ATOM 683 C CA . TYR A 1 91 ? -0.370 -13.454 -1.417 1.00 68.31 91 TYR A CA 1
ATOM 684 C C . TYR A 1 91 ? -1.438 -14.536 -1.603 1.00 68.31 91 TYR A C 1
ATOM 686 O O . TYR A 1 91 ? -1.743 -15.285 -0.678 1.00 68.31 91 TYR A O 1
ATOM 694 N N . TRP A 1 92 ? -1.991 -14.635 -2.814 1.00 65.19 92 TRP A N 1
ATOM 695 C CA . TRP A 1 92 ? -2.939 -15.686 -3.183 1.00 65.19 92 TRP A CA 1
ATOM 696 C C . TRP A 1 92 ? -2.251 -16.733 -4.055 1.00 65.19 92 TRP A C 1
ATOM 698 O O . TRP A 1 92 ? -1.787 -16.431 -5.154 1.00 65.19 92 TRP A O 1
ATOM 708 N N . LEU A 1 93 ? -2.202 -17.976 -3.572 1.00 65.75 93 LEU A N 1
ATOM 709 C CA . LEU A 1 93 ? -1.794 -19.125 -4.376 1.00 65.75 93 LEU A CA 1
ATOM 710 C C . LEU A 1 93 ? -2.971 -19.543 -5.265 1.00 65.75 93 LEU A C 1
ATOM 712 O O . LEU A 1 93 ? -4.017 -19.953 -4.765 1.00 65.75 93 LEU A O 1
ATOM 716 N N . GLY A 1 94 ? -2.811 -19.422 -6.584 1.00 57.88 94 GLY A N 1
ATOM 717 C CA . GLY A 1 94 ? -3.855 -19.770 -7.550 1.00 57.88 94 GLY A CA 1
ATOM 718 C C . GLY A 1 94 ? -4.241 -21.252 -7.479 1.00 57.88 94 GLY A C 1
ATOM 719 O O . GLY A 1 94 ? -3.404 -22.114 -7.727 1.00 57.88 94 GLY A O 1
ATOM 720 N N . GLU A 1 95 ? -5.500 -21.517 -7.120 1.00 59.19 95 GLU A N 1
ATOM 721 C CA . GLU A 1 95 ? -6.227 -22.805 -7.070 1.00 59.19 95 GLU A CA 1
ATOM 722 C C . GLU A 1 95 ? -5.582 -24.031 -6.376 1.00 59.19 95 GLU A C 1
ATOM 724 O O . GLU A 1 95 ? -6.266 -25.038 -6.194 1.00 59.19 95 GLU A O 1
ATOM 729 N N . HIS A 1 96 ? -4.349 -23.961 -5.861 1.00 50.69 96 HIS A N 1
ATOM 730 C CA . HIS A 1 96 ? -3.734 -25.010 -5.030 1.00 50.69 96 HIS A CA 1
ATOM 731 C C . HIS A 1 96 ? -2.901 -24.428 -3.868 1.00 50.69 96 HIS A C 1
ATOM 733 O O . HIS A 1 96 ? -1.672 -24.459 -3.886 1.00 50.69 96 HIS A O 1
ATOM 739 N N . GLY A 1 97 ? -3.565 -23.935 -2.817 1.00 43.44 97 GLY A N 1
ATOM 740 C CA . GLY A 1 97 ? -2.892 -23.560 -1.567 1.00 43.44 97 GLY A CA 1
ATOM 741 C C . GLY A 1 97 ? -3.764 -22.738 -0.621 1.00 43.44 97 GLY A C 1
ATOM 742 O O . GLY A 1 97 ? -4.049 -21.577 -0.888 1.00 43.44 97 GLY A O 1
ATOM 743 N N . SER A 1 98 ? -4.171 -23.341 0.497 1.00 48.12 98 SER A N 1
ATOM 744 C CA . SER A 1 98 ? -4.918 -22.692 1.583 1.00 48.12 98 SER A CA 1
ATOM 745 C C . SER A 1 98 ? -4.203 -21.460 2.148 1.00 48.12 98 SER A C 1
ATOM 747 O O . SER A 1 98 ? -2.990 -21.498 2.352 1.00 48.12 98 SER A O 1
ATOM 749 N N . CYS A 1 99 ? -4.969 -20.419 2.486 1.00 50.50 99 CYS A N 1
ATOM 750 C CA . CYS A 1 99 ? -4.468 -19.195 3.109 1.00 50.50 99 CYS A CA 1
ATOM 751 C C . CYS A 1 99 ? -3.645 -19.462 4.380 1.00 50.50 99 CYS A C 1
ATOM 753 O O . CYS A 1 99 ? -4.071 -20.223 5.250 1.00 50.50 99 CYS A O 1
ATOM 755 N N . LEU A 1 100 ? -2.532 -18.742 4.529 1.00 34.12 100 LEU A N 1
ATOM 756 C CA . LEU A 1 100 ? -1.860 -18.509 5.807 1.00 34.12 100 LEU A CA 1
ATOM 757 C C . LEU A 1 100 ? -1.437 -17.038 5.878 1.00 34.12 100 LEU A C 1
ATOM 759 O O . LEU A 1 100 ? -0.410 -16.656 5.321 1.00 34.12 100 LEU A O 1
ATOM 763 N N . CYS A 1 101 ? -2.240 -16.234 6.573 1.00 36.16 101 CYS A N 1
ATOM 764 C CA . CYS A 1 101 ? -1.830 -14.923 7.074 1.00 36.16 101 CYS A CA 1
ATOM 765 C C . CYS A 1 101 ? -1.280 -15.084 8.501 1.00 36.16 101 CYS A C 1
ATOM 767 O O . CYS A 1 101 ? -1.731 -15.971 9.231 1.00 36.16 101 CYS A O 1
ATOM 769 N N . TRP A 1 102 ? -0.334 -14.224 8.880 1.00 31.50 102 TRP A N 1
ATOM 770 C CA . TRP A 1 102 ? 0.234 -14.070 10.224 1.00 31.50 102 TRP A CA 1
ATOM 771 C C . TRP A 1 102 ? 0.480 -12.583 10.486 1.00 31.50 102 TRP A C 1
ATOM 773 O O . TRP A 1 102 ? 0.943 -11.919 9.530 1.00 31.50 102 TRP A O 1
#

Organism: Brassica oleracea (NCBI:txid3712)

pLDDT: mean 71.62, std 21.62, range [31.5, 95.56]

Foldseek 3Di:
DDDDDDDDDDDDDDCPDDPPPPPPPVDFDWDKAFDFDWDQDPVRDIDTGGDPVDDIDTHGVVQDPDPVSVQVCVCVVRVVPPDDDDDDDFDDDPPPDDDDDD

Radius of gyration: 21.75 Å; chains: 1; bounding box: 35×56×52 Å